Protein AF-A0A966BL72-F1 (afdb_monomer)

Secondary structure (DSSP, 8-state):
-PPP-PPPHHHHHHHHHHHHHHHHHHHHHHHHHHHHHS-SB-TTT--B--GGGGGGEEEEETTS-TT---TT-TTEEEEEHHHHHHHHHHHHHHHHHHHHHTS-------TT-

Nearest PDB structures (foldseek):
  7r81-assembly1_W2  TM=3.455E-01  e=8.923E-01  Neurospora crassa
  5juo-assembly1_SB  TM=2.960E-01  e=2.981E+00  Saccharomyces cerevisiae
  8cas-assembly1_a  TM=3.868E-01  e=8.146E+00  Saccharomyces cerevisiae W303
  6gsm-assembly1_V  TM=2.638E-01  e=3.409E+00  Kluyveromyces lactis NRRL Y-1140

Radius of gyration: 21.33 Å; Cα contacts (8 Å, |Δi|>4): 76; chains: 1; bounding box: 60×54×41 Å

Sequence (113 aa):
MSKPTTPNPARLDQIVAAARQQRDQRELGYRERALKLYPWICGRCGRSFSGVNLRELTVHHKDHNHDNNPSDGSNWELLCLYCHDNEHDRVLEEETRQRESGQQALATHNPFA

Mean predicted aligned error: 10.71 Å

Solvent-accessible surface area (backbone atoms only — not comparable to full-atom values): 6993 Å² total; per-residue (Å²): 135,85,78,83,80,78,78,59,63,74,60,51,52,52,52,54,52,52,53,49,53,54,48,54,56,52,49,53,57,54,44,58,49,46,65,72,75,44,74,60,39,17,78,82,80,66,53,74,51,55,80,86,50,41,80,47,53,39,79,42,48,77,81,71,45,89,82,64,73,56,93,86,39,81,46,54,44,44,22,33,58,69,58,44,53,53,51,56,51,52,51,56,51,49,56,48,52,58,62,48,68,78,66,71,70,83,81,84,78,64,96,87,118

Structure (mmCIF, N/CA/C/O backbone):
data_AF-A0A966BL72-F1
#
_entry.id   AF-A0A966BL72-F1
#
loop_
_atom_site.group_PDB
_atom_site.id
_atom_site.type_symbol
_atom_site.label_atom_id
_atom_site.label_alt_id
_atom_site.label_comp_id
_atom_site.label_asym_id
_atom_site.label_entity_id
_atom_site.label_seq_id
_atom_site.pdbx_PDB_ins_code
_atom_site.Cartn_x
_atom_site.Cartn_y
_atom_site.Cartn_z
_atom_site.occupancy
_atom_site.B_iso_or_equiv
_atom_site.auth_seq_id
_atom_site.auth_comp_id
_atom_site.auth_asym_id
_atom_site.auth_atom_id
_atom_site.pdbx_PDB_model_num
ATOM 1 N N . MET A 1 1 ? 26.770 31.571 -29.396 1.00 44.41 1 MET A N 1
ATOM 2 C CA . MET A 1 1 ? 25.530 30.963 -28.866 1.00 44.41 1 MET A CA 1
ATOM 3 C C . MET A 1 1 ? 25.585 29.468 -29.149 1.00 44.41 1 MET A C 1
ATOM 5 O O . MET A 1 1 ? 25.430 29.077 -30.299 1.00 44.41 1 MET A O 1
ATOM 9 N N . SER A 1 2 ? 25.914 28.645 -28.153 1.00 54.25 2 SER A N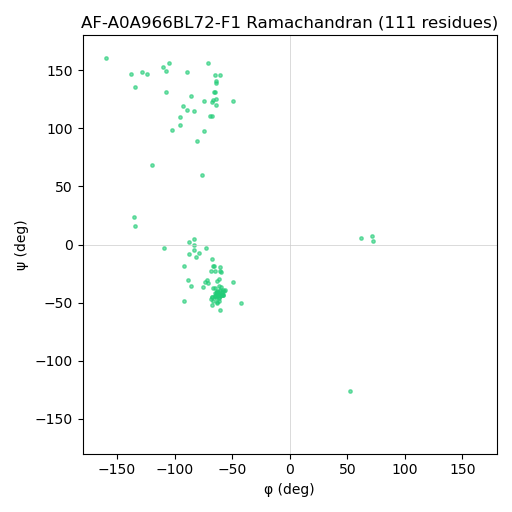 1
ATOM 10 C CA . SER A 1 2 ? 25.986 27.186 -28.322 1.00 54.25 2 SER A CA 1
ATOM 11 C C . SER A 1 2 ? 24.569 26.613 -28.405 1.00 54.25 2 SER A C 1
ATOM 13 O O . SER A 1 2 ? 23.759 26.865 -27.516 1.00 54.25 2 SER A O 1
ATOM 15 N N . LYS A 1 3 ? 24.248 25.891 -29.486 1.00 53.81 3 LYS A N 1
ATOM 16 C CA . LYS A 1 3 ? 22.958 25.194 -29.636 1.00 53.81 3 LYS A CA 1
ATOM 17 C C . LYS A 1 3 ? 22.830 24.099 -28.564 1.00 53.81 3 LYS A C 1
ATOM 19 O O . LYS A 1 3 ? 23.815 23.397 -28.332 1.00 53.81 3 LYS A O 1
ATOM 24 N N . PRO A 1 4 ? 21.654 23.913 -27.941 1.00 56.62 4 PRO A N 1
ATOM 25 C CA . PRO A 1 4 ? 21.443 22.809 -27.015 1.00 56.62 4 PRO A CA 1
ATOM 26 C C . PRO A 1 4 ? 21.494 21.478 -27.778 1.00 56.62 4 PRO A C 1
ATOM 28 O O . PRO A 1 4 ? 20.774 21.280 -28.756 1.00 56.62 4 PRO A O 1
ATOM 31 N N . THR A 1 5 ? 22.369 20.573 -27.339 1.00 69.81 5 THR A N 1
ATOM 32 C CA . THR A 1 5 ? 22.448 19.196 -27.837 1.00 69.81 5 THR A CA 1
ATOM 33 C C . THR A 1 5 ? 21.205 18.442 -27.378 1.00 69.81 5 THR A C 1
ATOM 35 O O . THR A 1 5 ? 21.044 18.180 -26.188 1.00 69.81 5 THR A O 1
ATOM 38 N N . THR A 1 6 ? 20.317 18.091 -28.306 1.00 67.75 6 THR A N 1
ATOM 39 C CA . THR A 1 6 ? 19.170 17.222 -28.020 1.00 67.75 6 THR A CA 1
ATOM 40 C C . THR A 1 6 ? 19.655 15.829 -27.600 1.00 67.75 6 THR A C 1
ATOM 42 O O . THR A 1 6 ? 20.434 15.217 -28.338 1.00 67.75 6 THR A O 1
ATOM 45 N N . PRO A 1 7 ? 19.229 15.314 -26.432 1.00 71.50 7 PRO A N 1
ATOM 46 C CA . PRO A 1 7 ? 19.614 13.983 -25.982 1.00 71.50 7 PRO A CA 1
ATOM 47 C C . PRO A 1 7 ? 19.065 12.897 -26.921 1.00 71.50 7 PRO A C 1
ATOM 49 O O . PRO A 1 7 ? 17.947 12.999 -27.419 1.00 71.50 7 PRO A O 1
ATOM 52 N N . ASN A 1 8 ? 19.871 11.859 -27.174 1.00 84.19 8 ASN A N 1
ATOM 53 C CA . ASN A 1 8 ? 19.493 10.742 -28.043 1.00 84.19 8 ASN A CA 1
ATOM 54 C C . ASN A 1 8 ? 18.299 9.975 -27.430 1.00 84.19 8 ASN A C 1
ATOM 56 O O . ASN A 1 8 ? 18.461 9.426 -26.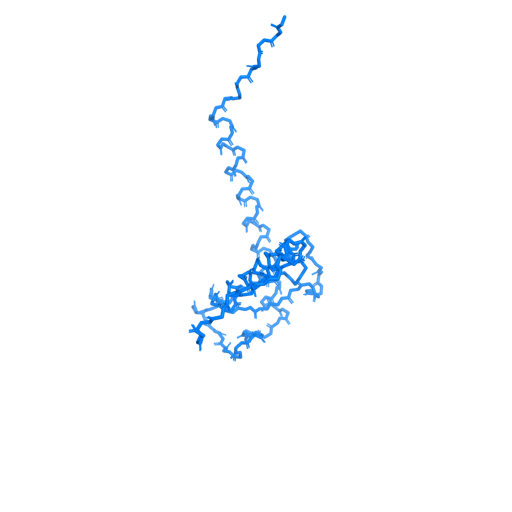333 1.00 84.19 8 ASN A O 1
ATOM 60 N N . PRO A 1 9 ? 17.145 9.888 -28.118 1.00 84.00 9 PRO A N 1
ATOM 61 C CA . PRO A 1 9 ? 15.931 9.266 -27.585 1.00 84.00 9 PRO A CA 1
ATOM 62 C C . PRO A 1 9 ? 16.137 7.804 -27.164 1.00 84.00 9 PRO A C 1
ATOM 64 O O . PRO A 1 9 ? 15.718 7.425 -26.077 1.00 84.00 9 PRO A O 1
ATOM 67 N N . ALA A 1 10 ? 16.906 7.016 -27.925 1.00 84.19 10 ALA A N 1
ATOM 68 C CA . ALA A 1 10 ? 17.157 5.608 -27.598 1.00 84.19 10 ALA A CA 1
ATOM 69 C C . ALA A 1 10 ? 17.917 5.423 -26.270 1.00 84.19 10 ALA A C 1
ATOM 71 O O . ALA A 1 10 ? 17.725 4.440 -25.557 1.00 84.19 10 ALA A O 1
ATOM 72 N N . ARG A 1 11 ? 18.781 6.383 -25.915 1.00 85.50 11 ARG A N 1
ATOM 73 C CA . ARG A 1 11 ? 19.507 6.371 -24.638 1.00 85.50 11 ARG A CA 1
ATOM 74 C C . ARG A 1 11 ? 18.595 6.768 -23.477 1.00 85.50 11 ARG A C 1
ATOM 76 O O . ARG A 1 11 ? 18.740 6.216 -22.392 1.00 85.50 11 ARG A O 1
ATOM 83 N N . LEU A 1 12 ? 17.669 7.705 -23.697 1.00 85.94 12 LEU A N 1
ATOM 84 C CA . LEU A 1 12 ? 16.666 8.080 -22.697 1.00 85.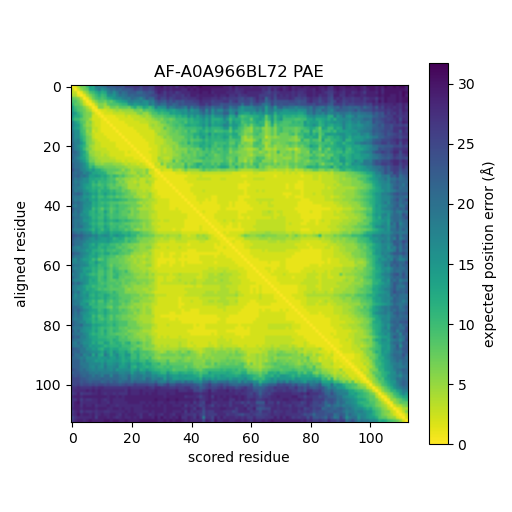94 12 LEU A CA 1
ATOM 85 C C . LEU A 1 12 ? 15.734 6.904 -22.390 1.00 85.94 12 LEU A C 1
ATOM 87 O O . LEU A 1 12 ? 15.547 6.586 -21.219 1.00 85.94 12 LEU A O 1
ATOM 91 N N . ASP A 1 13 ? 15.243 6.210 -23.418 1.00 86.56 13 ASP A N 1
ATOM 92 C CA . ASP A 1 13 ? 14.371 5.040 -23.255 1.00 86.56 13 ASP A CA 1
ATOM 93 C C . ASP A 1 13 ? 15.048 3.931 -22.440 1.00 86.56 13 ASP A C 1
ATOM 95 O O . ASP A 1 13 ? 14.445 3.372 -21.524 1.00 86.56 13 ASP A O 1
ATOM 99 N N . GLN A 1 14 ? 16.331 3.657 -22.706 1.00 89.75 14 GLN A N 1
ATOM 100 C CA . GLN A 1 14 ? 17.117 2.691 -21.931 1.00 89.75 14 GLN A CA 1
ATOM 101 C C . GLN A 1 14 ? 17.260 3.095 -20.460 1.00 89.75 14 GLN A C 1
ATOM 103 O O . GLN A 1 14 ? 17.117 2.253 -19.574 1.00 89.75 14 GLN A O 1
ATOM 108 N N . ILE A 1 15 ? 17.523 4.376 -20.186 1.00 90.06 15 ILE A N 1
ATOM 109 C CA . ILE A 1 15 ? 17.652 4.887 -18.814 1.00 90.06 15 ILE A CA 1
ATOM 110 C C . ILE A 1 15 ? 16.315 4.772 -18.074 1.00 90.06 15 ILE A C 1
ATOM 112 O O . ILE A 1 15 ? 16.283 4.302 -16.938 1.00 90.06 15 ILE A O 1
ATOM 116 N N . VAL A 1 16 ? 15.208 5.149 -18.718 1.00 89.88 16 VAL A N 1
ATOM 117 C CA . VAL A 1 16 ? 13.863 5.050 -18.133 1.00 89.88 16 VAL A CA 1
ATOM 118 C C . VAL A 1 16 ? 13.488 3.589 -17.872 1.00 89.88 16 VAL A C 1
ATOM 120 O O . VAL A 1 16 ? 12.991 3.271 -16.791 1.00 89.88 16 VAL A O 1
ATOM 123 N N . ALA A 1 17 ? 13.755 2.686 -18.818 1.00 89.69 17 ALA A N 1
ATOM 124 C CA . ALA A 1 17 ? 13.494 1.258 -18.653 1.00 89.69 17 ALA A CA 1
ATOM 125 C C . ALA A 1 17 ? 14.302 0.657 -17.491 1.00 89.69 17 ALA A C 1
ATOM 127 O O . ALA A 1 17 ? 13.740 -0.052 -16.655 1.00 89.69 17 ALA A O 1
ATOM 128 N N . ALA A 1 18 ? 15.592 0.990 -17.389 1.00 87.94 18 ALA A N 1
ATOM 129 C CA . ALA A 1 18 ? 16.444 0.545 -16.289 1.00 87.94 18 ALA A CA 1
ATOM 130 C C . ALA A 1 18 ? 15.964 1.084 -14.931 1.00 87.94 18 ALA A C 1
ATOM 132 O O . ALA A 1 18 ? 15.944 0.346 -13.946 1.00 87.94 18 ALA A O 1
ATOM 133 N N . ALA A 1 19 ? 15.524 2.346 -14.875 1.00 84.38 19 ALA A N 1
ATOM 134 C CA . ALA A 1 19 ? 14.979 2.944 -13.659 1.00 84.38 19 ALA A CA 1
ATOM 135 C C . ALA A 1 19 ? 13.698 2.233 -13.186 1.00 84.38 19 ALA A C 1
ATOM 137 O O . ALA A 1 19 ? 13.550 1.973 -11.991 1.00 84.38 19 ALA A O 1
ATOM 138 N N . ARG A 1 20 ? 12.804 1.866 -14.117 1.00 84.56 20 ARG A N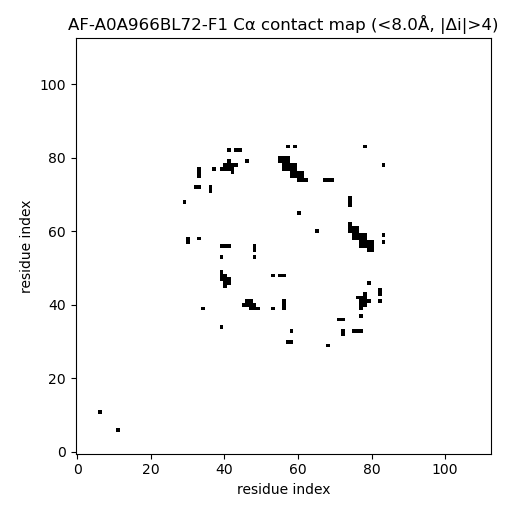 1
ATOM 139 C CA . ARG A 1 20 ? 11.595 1.080 -13.812 1.00 84.56 20 ARG A CA 1
ATOM 140 C C . ARG A 1 20 ? 11.944 -0.308 -13.280 1.00 84.56 20 ARG A C 1
ATOM 142 O O . ARG A 1 20 ? 11.501 -0.654 -12.195 1.00 84.56 20 ARG A O 1
ATOM 149 N N . GLN A 1 21 ? 12.824 -1.043 -13.963 1.00 83.56 21 GLN A N 1
ATOM 150 C CA . GLN A 1 21 ? 13.253 -2.374 -13.510 1.00 83.56 21 GLN A CA 1
ATOM 151 C C . GLN A 1 21 ? 13.871 -2.348 -12.109 1.00 83.56 21 GLN A C 1
ATOM 153 O O . GLN A 1 21 ? 13.565 -3.199 -11.277 1.00 83.56 21 GLN A O 1
ATOM 158 N N . GLN A 1 22 ? 14.729 -1.364 -11.821 1.00 82.25 22 GLN A N 1
ATOM 159 C CA . GLN A 1 22 ? 15.317 -1.227 -10.489 1.00 82.25 22 GLN A CA 1
ATOM 160 C C . GLN A 1 22 ? 14.273 -0.909 -9.420 1.00 82.25 22 GLN A C 1
ATOM 162 O O . GLN A 1 22 ? 14.395 -1.407 -8.301 1.00 82.25 22 GLN A O 1
ATOM 167 N N . ARG A 1 23 ? 13.264 -0.089 -9.743 1.00 77.94 23 ARG A N 1
ATOM 168 C CA . ARG A 1 23 ? 12.136 0.174 -8.846 1.00 77.94 23 ARG A CA 1
ATOM 169 C C . ARG A 1 23 ? 11.413 -1.135 -8.553 1.00 77.94 23 ARG A C 1
ATOM 171 O O . ARG A 1 23 ? 11.409 -1.531 -7.395 1.00 77.94 23 ARG A O 1
ATOM 178 N N . ASP A 1 24 ? 10.953 -1.848 -9.577 1.00 78.56 24 ASP A N 1
ATOM 179 C CA . ASP A 1 24 ? 10.209 -3.110 -9.448 1.00 78.56 24 ASP A CA 1
ATOM 180 C C . ASP A 1 24 ? 10.989 -4.168 -8.641 1.00 78.56 24 ASP A C 1
ATOM 182 O O . ASP A 1 24 ? 10.432 -4.860 -7.788 1.00 78.56 24 ASP A O 1
ATOM 186 N N . GLN A 1 25 ? 12.310 -4.255 -8.837 1.00 81.12 25 GLN A N 1
ATOM 187 C CA . GLN A 1 25 ? 13.177 -5.154 -8.070 1.00 81.12 25 GLN A CA 1
ATOM 188 C C . GLN A 1 25 ? 13.206 -4.799 -6.574 1.00 81.12 25 GLN A C 1
ATOM 190 O O . GLN A 1 25 ? 13.186 -5.695 -5.725 1.00 81.12 25 GLN A O 1
ATOM 195 N N . ARG A 1 26 ? 13.246 -3.500 -6.238 1.00 75.75 26 ARG A N 1
ATOM 196 C CA . ARG A 1 26 ? 13.122 -3.028 -4.850 1.00 75.75 26 ARG A CA 1
ATOM 197 C C . ARG A 1 26 ? 11.726 -3.320 -4.301 1.00 75.75 26 ARG A C 1
ATOM 199 O O . ARG A 1 26 ? 11.627 -3.731 -3.144 1.00 75.75 26 ARG A O 1
ATOM 206 N N . GLU A 1 27 ? 10.688 -3.184 -5.133 1.00 74.19 27 GLU A N 1
ATOM 207 C CA . GLU A 1 27 ? 9.305 -3.490 -4.753 1.00 74.19 27 GLU A CA 1
ATOM 208 C C . GLU A 1 27 ? 9.115 -4.942 -4.344 1.00 74.19 27 GLU A C 1
ATOM 210 O O . GLU A 1 27 ? 8.527 -5.212 -3.297 1.00 74.19 27 GLU A O 1
ATOM 215 N N . LEU A 1 28 ? 9.691 -5.879 -5.096 1.00 77.62 28 LEU A N 1
ATOM 216 C CA . LEU A 1 28 ? 9.684 -7.295 -4.732 1.00 77.62 28 LEU A CA 1
ATOM 217 C C . LEU A 1 28 ? 10.324 -7.527 -3.353 1.00 77.62 28 LEU A C 1
ATOM 219 O O . LEU A 1 28 ? 9.760 -8.240 -2.522 1.00 77.62 28 LEU A O 1
ATOM 223 N N . GLY A 1 29 ? 11.451 -6.866 -3.070 1.00 86.69 29 GLY A N 1
ATOM 224 C CA . GLY A 1 29 ? 12.187 -7.032 -1.816 1.00 86.69 29 GLY A CA 1
ATOM 225 C C . GLY A 1 29 ? 11.403 -6.599 -0.573 1.00 86.69 29 GLY A C 1
ATOM 226 O O . GLY A 1 29 ? 11.304 -7.361 0.394 1.00 86.69 29 GLY A O 1
ATOM 227 N N . TYR A 1 30 ? 10.829 -5.390 -0.576 1.00 91.19 30 TYR A N 1
ATOM 228 C CA . TYR A 1 30 ? 10.036 -4.937 0.573 1.00 91.19 30 TYR A CA 1
ATOM 229 C C . TYR A 1 30 ? 8.678 -5.639 0.649 1.00 91.19 30 TYR A C 1
ATOM 231 O O . TYR A 1 30 ? 8.200 -5.919 1.748 1.00 91.19 30 TYR A O 1
ATOM 239 N N . ARG A 1 31 ? 8.077 -6.001 -0.493 1.00 93.38 31 ARG A N 1
ATOM 240 C CA . ARG A 1 31 ? 6.797 -6.718 -0.537 1.00 93.38 31 ARG A CA 1
ATOM 241 C C . ARG A 1 31 ? 6.894 -8.069 0.147 1.00 93.38 31 ARG A C 1
ATOM 243 O O . ARG A 1 31 ? 6.063 -8.391 0.993 1.00 93.38 31 ARG A O 1
ATOM 250 N N . GLU A 1 32 ? 7.916 -8.848 -0.186 1.00 92.19 32 GLU A N 1
ATOM 251 C CA . GLU A 1 32 ? 8.150 -10.139 0.458 1.00 92.19 32 GLU A CA 1
ATOM 252 C C . GLU A 1 32 ? 8.354 -9.999 1.967 1.00 92.19 32 GLU A C 1
ATOM 254 O O . GLU A 1 32 ? 7.900 -10.847 2.736 1.00 92.19 32 GLU A O 1
ATOM 259 N N . ARG A 1 33 ? 9.018 -8.925 2.410 1.00 94.00 33 ARG A N 1
ATOM 260 C CA . ARG A 1 33 ? 9.204 -8.647 3.836 1.00 94.00 33 ARG A CA 1
ATOM 261 C C . ARG A 1 33 ? 7.887 -8.278 4.514 1.00 94.00 33 ARG A C 1
ATOM 263 O O . ARG A 1 33 ? 7.571 -8.852 5.551 1.00 94.00 33 ARG A O 1
ATOM 270 N N . ALA A 1 34 ? 7.097 -7.391 3.917 1.00 95.50 34 ALA A N 1
ATOM 271 C CA . ALA A 1 34 ? 5.796 -6.995 4.443 1.00 95.50 34 ALA A CA 1
ATOM 272 C C . ALA A 1 34 ? 4.847 -8.199 4.582 1.00 95.50 34 ALA A C 1
ATOM 274 O O . ALA A 1 34 ? 4.228 -8.371 5.627 1.00 95.50 34 ALA A O 1
ATOM 275 N N . LEU A 1 35 ? 4.803 -9.093 3.587 1.00 95.06 35 LEU A N 1
ATOM 276 C CA . LEU A 1 35 ? 3.986 -10.314 3.640 1.00 95.06 35 LEU A CA 1
ATOM 277 C C . LEU A 1 35 ? 4.440 -11.325 4.708 1.00 95.06 35 LEU A C 1
ATOM 279 O O . LEU A 1 35 ? 3.663 -12.211 5.058 1.00 95.06 35 LEU A O 1
ATOM 283 N N . LYS A 1 36 ? 5.676 -11.220 5.214 1.00 94.81 36 LYS A N 1
ATOM 284 C CA . LYS A 1 36 ? 6.173 -12.021 6.347 1.00 94.81 36 LYS A CA 1
ATOM 285 C C . LYS A 1 36 ? 5.882 -11.372 7.702 1.00 94.81 36 LYS A C 1
ATOM 287 O O . LYS A 1 36 ? 5.748 -12.091 8.685 1.00 94.81 36 LYS A O 1
ATOM 292 N N . LEU A 1 37 ? 5.834 -10.041 7.759 1.00 96.06 37 LEU A N 1
ATOM 293 C CA . LEU A 1 37 ? 5.633 -9.279 8.996 1.00 96.06 37 LEU A CA 1
ATOM 294 C C . LEU A 1 37 ? 4.154 -9.097 9.347 1.00 96.06 37 LEU A C 1
ATOM 296 O O . LEU A 1 37 ? 3.801 -9.099 10.524 1.00 96.06 37 LEU A O 1
ATOM 300 N N . TYR A 1 38 ? 3.295 -8.936 8.341 1.00 96.81 38 TYR A N 1
ATOM 301 C CA . TYR A 1 38 ? 1.893 -8.581 8.533 1.00 96.81 38 TYR A CA 1
ATOM 302 C C . TYR A 1 38 ? 0.943 -9.741 8.248 1.00 96.81 38 TYR A C 1
ATOM 304 O O . TYR A 1 38 ? 1.212 -10.566 7.368 1.00 96.81 38 TYR A O 1
ATOM 312 N N . PRO A 1 39 ? -0.214 -9.786 8.935 1.00 97.50 39 PRO A N 1
ATOM 313 C CA . PRO A 1 3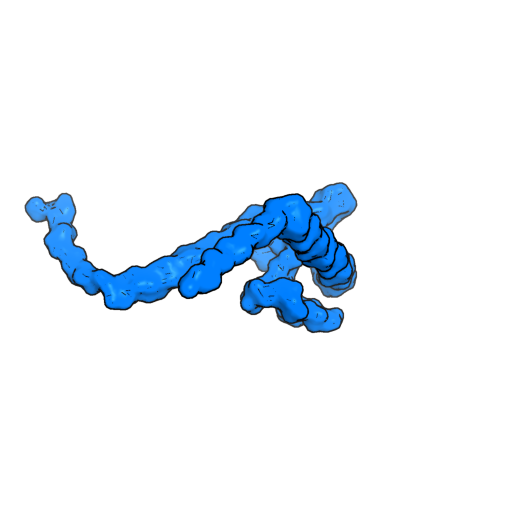9 ? -1.286 -10.686 8.544 1.00 97.50 39 PRO A CA 1
ATOM 314 C C . PRO A 1 39 ? -1.739 -10.356 7.120 1.00 97.50 39 PRO A C 1
ATOM 316 O O . PRO A 1 39 ? -1.771 -9.193 6.721 1.00 97.50 39 PRO A O 1
ATOM 319 N N . TRP A 1 40 ? -2.132 -11.375 6.357 1.00 97.81 40 TRP A N 1
ATOM 320 C CA . TRP A 1 40 ? -2.623 -11.211 4.986 1.00 97.81 40 TRP A CA 1
ATOM 321 C C . TRP A 1 40 ? -4.058 -10.675 4.964 1.00 97.81 40 TRP A C 1
ATOM 323 O O . TRP A 1 40 ? -4.990 -11.328 4.500 1.00 97.81 40 TRP A O 1
ATOM 333 N N . ILE A 1 41 ? -4.242 -9.492 5.539 1.00 98.19 41 ILE A N 1
ATOM 334 C CA . ILE A 1 41 ? -5.515 -8.818 5.742 1.00 98.19 41 ILE A CA 1
ATOM 335 C C . ILE A 1 41 ? -5.329 -7.359 5.332 1.00 98.19 41 ILE A C 1
ATOM 337 O O . ILE A 1 41 ? -4.332 -6.737 5.688 1.00 98.19 41 ILE A O 1
ATOM 341 N N . CYS A 1 42 ? -6.287 -6.810 4.589 1.00 98.38 42 CYS A N 1
ATOM 342 C CA . CYS A 1 42 ? -6.300 -5.388 4.263 1.00 98.38 42 CYS A CA 1
ATOM 343 C C . CYS A 1 42 ? -6.546 -4.553 5.530 1.00 98.38 42 CYS A C 1
ATOM 345 O O . CYS A 1 42 ? -7.597 -4.702 6.157 1.00 98.38 42 CYS A O 1
ATOM 347 N N . GLY A 1 43 ? -5.633 -3.639 5.863 1.00 97.06 43 GLY A N 1
ATOM 348 C CA . GLY A 1 43 ? -5.741 -2.759 7.034 1.00 97.06 43 GLY A CA 1
ATOM 349 C C . GLY A 1 43 ? -6.888 -1.740 6.971 1.00 97.06 43 GLY A C 1
ATOM 350 O O . GLY A 1 43 ? -7.350 -1.265 8.005 1.00 97.06 43 GLY A O 1
ATOM 351 N N . ARG A 1 44 ? -7.435 -1.475 5.773 1.00 96.94 44 ARG A N 1
ATOM 352 C CA . ARG A 1 44 ? -8.583 -0.571 5.570 1.00 96.94 44 ARG A CA 1
ATOM 353 C C . ARG A 1 44 ? -9.942 -1.274 5.597 1.00 96.94 44 ARG A C 1
ATOM 355 O O . ARG A 1 44 ? -10.851 -0.800 6.267 1.00 96.94 44 ARG A O 1
ATOM 362 N N . CYS A 1 45 ? -10.114 -2.375 4.859 1.00 97.62 45 CYS A N 1
ATOM 363 C CA . CYS A 1 45 ? -11.425 -3.034 4.705 1.00 97.62 45 CYS A CA 1
ATOM 364 C C . CYS A 1 45 ? -11.556 -4.389 5.416 1.00 97.62 45 CYS A C 1
ATOM 366 O O . CYS A 1 45 ? -12.621 -4.999 5.359 1.00 97.62 45 CYS A O 1
ATOM 368 N N . GLY A 1 46 ? -10.491 -4.896 6.045 1.00 97.88 46 GLY A N 1
ATOM 369 C CA . GLY A 1 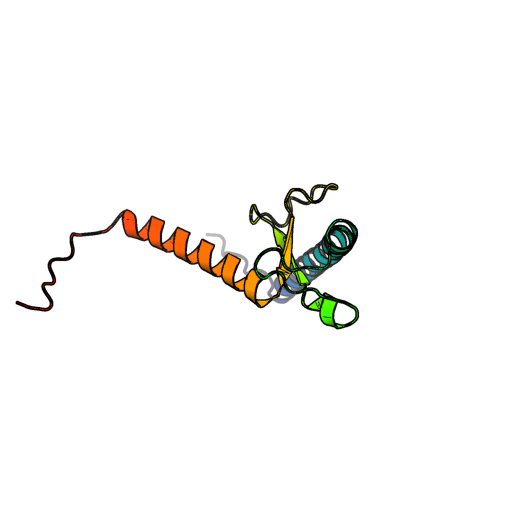46 ? -10.513 -6.147 6.812 1.00 97.88 46 GLY A CA 1
ATOM 370 C C . GLY A 1 46 ? -10.606 -7.431 5.980 1.00 97.88 46 GLY A C 1
ATOM 371 O O . GLY A 1 46 ? -10.668 -8.521 6.543 1.00 97.88 46 GLY A O 1
ATOM 372 N N . ARG A 1 47 ? -10.601 -7.347 4.642 1.00 98.06 47 ARG A N 1
ATOM 373 C CA . ARG A 1 47 ? -10.620 -8.530 3.767 1.00 98.06 47 ARG A CA 1
ATOM 374 C C . ARG A 1 47 ? -9.335 -9.345 3.935 1.00 98.06 47 ARG A C 1
ATOM 376 O O . ARG A 1 47 ? -8.248 -8.779 3.840 1.00 98.06 47 ARG A O 1
ATOM 383 N N . SER A 1 48 ? -9.460 -10.658 4.124 1.00 97.81 48 SER A N 1
ATOM 384 C CA . SER A 1 48 ? -8.329 -11.595 4.170 1.00 97.81 48 SER A CA 1
ATOM 385 C C . SER A 1 48 ? -7.972 -12.137 2.783 1.00 97.81 48 SER A C 1
ATOM 387 O O . SER A 1 48 ? -8.846 -12.329 1.937 1.00 97.81 48 SER A O 1
ATOM 389 N N . PHE A 1 49 ? -6.690 -12.420 2.566 1.00 97.88 49 PHE A N 1
ATOM 390 C CA . PHE A 1 49 ? -6.127 -12.899 1.305 1.00 97.88 49 PHE A CA 1
ATOM 391 C C . PHE A 1 49 ? -5.292 -14.160 1.532 1.00 97.88 49 PHE A C 1
ATOM 393 O O . PHE A 1 49 ? -4.673 -14.338 2.579 1.00 97.88 49 PHE A O 1
ATOM 400 N N . SER A 1 50 ? -5.266 -15.051 0.543 1.00 96.06 50 SER A N 1
ATOM 401 C CA . SER A 1 50 ? -4.490 -16.292 0.589 1.00 96.06 50 SER A CA 1
ATOM 402 C C . SER A 1 50 ? -4.249 -16.843 -0.817 1.00 96.06 50 SER A C 1
ATOM 404 O O . SER A 1 50 ? -4.935 -16.474 -1.776 1.00 96.06 50 SER A O 1
ATOM 406 N N . GLY A 1 51 ? -3.249 -17.720 -0.947 1.00 94.38 51 GLY A N 1
ATOM 407 C CA . GLY A 1 51 ? -2.933 -18.410 -2.198 1.00 94.38 51 GLY A CA 1
ATOM 408 C C . GLY A 1 51 ? -2.760 -17.449 -3.375 1.00 94.38 51 GLY A C 1
ATOM 409 O O . GLY A 1 51 ? -2.003 -16.482 -3.300 1.00 94.38 51 GLY A O 1
ATOM 410 N N . VAL A 1 52 ? -3.499 -17.699 -4.457 1.00 92.94 52 VAL A N 1
ATOM 411 C CA . VAL A 1 52 ? -3.440 -16.901 -5.694 1.00 92.94 52 VAL A CA 1
ATOM 412 C C . VAL A 1 52 ? -3.919 -15.456 -5.519 1.00 92.94 52 VAL A C 1
ATOM 414 O O . VAL A 1 52 ? -3.499 -14.585 -6.280 1.00 92.94 52 VAL A O 1
ATOM 417 N N . ASN A 1 53 ? -4.738 -15.177 -4.501 1.00 93.31 53 ASN A N 1
ATOM 418 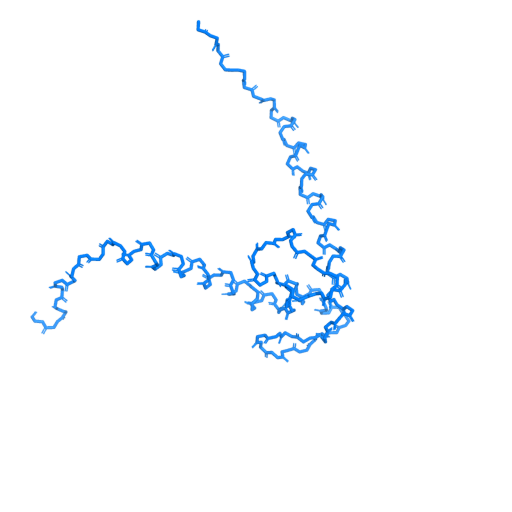C CA . ASN A 1 53 ? -5.292 -13.844 -4.257 1.00 93.31 53 ASN A CA 1
ATOM 419 C C . ASN A 1 53 ? -4.298 -12.922 -3.531 1.00 93.31 53 ASN A C 1
ATOM 421 O O . ASN A 1 53 ? -4.513 -11.716 -3.490 1.00 93.31 53 ASN A O 1
ATOM 425 N N . LEU A 1 54 ? -3.175 -13.432 -3.001 1.00 94.81 54 LEU A N 1
ATOM 426 C CA . LEU A 1 54 ? -2.165 -12.598 -2.326 1.00 94.81 54 LEU A CA 1
ATOM 427 C C . LEU A 1 54 ? -1.555 -11.520 -3.221 1.00 94.81 54 LEU A C 1
ATOM 429 O O . LEU A 1 54 ? -1.072 -10.507 -2.720 1.00 94.81 54 LEU A O 1
ATOM 433 N N . ARG A 1 55 ? -1.591 -11.710 -4.544 1.00 93.19 55 ARG A N 1
ATOM 434 C CA . ARG A 1 55 ? -1.166 -10.691 -5.513 1.00 93.19 55 ARG A CA 1
ATOM 435 C C . ARG A 1 55 ? -1.984 -9.396 -5.421 1.00 93.19 55 ARG A C 1
ATOM 437 O O . ARG A 1 55 ? -1.489 -8.352 -5.820 1.00 93.19 55 ARG A O 1
ATOM 444 N N . GLU A 1 56 ? -3.199 -9.459 -4.879 1.00 96.38 56 GLU A N 1
ATOM 445 C CA . GLU A 1 56 ? -4.109 -8.316 -4.728 1.00 96.38 56 GLU A CA 1
ATOM 446 C C . GLU A 1 56 ? -3.888 -7.540 -3.422 1.00 96.38 56 GLU A C 1
ATOM 448 O O . GLU A 1 56 ? -4.481 -6.481 -3.228 1.00 96.38 56 GLU A O 1
ATOM 453 N N . LEU A 1 57 ? -3.045 -8.058 -2.524 1.00 97.44 57 LEU A N 1
ATOM 454 C CA . LEU A 1 57 ? -2.648 -7.388 -1.291 1.00 97.44 57 LEU A CA 1
ATOM 455 C C . LEU A 1 57 ? -1.322 -6.662 -1.533 1.00 97.44 57 LEU A C 1
ATOM 457 O O . LEU A 1 57 ? -0.292 -7.300 -1.745 1.00 97.44 57 LEU A O 1
ATOM 461 N N . THR A 1 58 ? -1.336 -5.338 -1.576 1.00 96.44 58 THR A N 1
ATOM 462 C CA . THR A 1 58 ? -0.188 -4.482 -1.892 1.00 96.44 58 THR A CA 1
ATOM 463 C C . THR A 1 58 ? 0.379 -3.808 -0.655 1.00 96.44 58 THR A C 1
ATOM 465 O O . THR A 1 58 ? -0.305 -3.652 0.352 1.00 96.44 58 THR A O 1
ATOM 468 N N . VAL A 1 59 ? 1.654 -3.424 -0.734 1.00 96.25 59 VAL A N 1
ATOM 469 C CA . VAL A 1 59 ? 2.302 -2.606 0.293 1.00 96.25 59 VAL A CA 1
ATOM 470 C C . VAL A 1 59 ? 2.019 -1.145 -0.015 1.00 96.25 59 VAL A C 1
ATOM 472 O O . VAL A 1 59 ? 2.270 -0.700 -1.132 1.00 96.25 59 VAL A O 1
ATOM 475 N N . HIS A 1 60 ? 1.512 -0.429 0.978 1.00 95.81 60 HIS A N 1
ATOM 476 C CA . HIS A 1 60 ? 1.352 1.015 0.973 1.00 95.81 60 HIS A CA 1
ATOM 477 C C . HIS A 1 60 ? 2.393 1.643 1.907 1.00 95.81 60 HIS A C 1
ATOM 479 O O . HIS A 1 60 ? 2.542 1.194 3.047 1.00 95.81 60 HIS A O 1
ATOM 485 N N . HIS A 1 61 ? 3.105 2.669 1.438 1.00 95.69 61 HIS A N 1
ATOM 486 C CA . HIS A 1 61 ? 4.032 3.465 2.248 1.00 95.69 61 HIS A CA 1
ATOM 487 C C . HIS A 1 61 ? 3.278 4.630 2.885 1.00 95.69 61 HIS A C 1
ATOM 489 O O . HIS A 1 61 ? 2.811 5.515 2.173 1.00 95.69 61 HIS A O 1
ATOM 495 N N . LYS A 1 62 ? 3.190 4.649 4.218 1.00 94.38 62 LYS A N 1
ATOM 496 C CA . LYS A 1 62 ? 2.407 5.644 4.976 1.00 94.38 62 LYS A CA 1
ATOM 497 C C . LYS A 1 62 ? 2.908 7.072 4.758 1.00 94.38 62 LYS A C 1
ATOM 499 O O . LYS A 1 62 ? 2.123 8.013 4.730 1.00 94.38 62 LYS A O 1
ATOM 504 N N . ASP A 1 63 ? 4.220 7.235 4.613 1.00 94.12 63 ASP A N 1
ATOM 505 C CA . ASP A 1 63 ? 4.865 8.521 4.338 1.00 94.12 63 ASP A CA 1
ATOM 506 C C . ASP A 1 63 ? 4.965 8.859 2.839 1.00 94.12 63 ASP A C 1
ATOM 508 O O . ASP A 1 63 ? 5.544 9.885 2.489 1.00 94.12 63 ASP A O 1
ATOM 512 N N . HIS A 1 64 ? 4.428 8.004 1.958 1.00 90.94 64 HIS A N 1
ATOM 513 C CA . HIS A 1 64 ? 4.494 8.115 0.494 1.00 90.94 64 HIS A CA 1
ATOM 514 C C . HIS A 1 64 ? 5.920 8.061 -0.099 1.00 90.94 64 HIS A C 1
ATOM 516 O O . HIS A 1 64 ? 6.108 8.176 -1.316 1.00 90.94 64 HIS A O 1
ATOM 522 N N . ASN A 1 65 ? 6.938 7.810 0.728 1.00 91.19 65 ASN A N 1
ATOM 523 C CA . ASN A 1 65 ? 8.324 7.668 0.317 1.00 91.19 65 ASN A CA 1
ATOM 524 C C . ASN A 1 65 ? 8.679 6.190 0.101 1.00 91.19 65 ASN A C 1
ATOM 526 O O . ASN A 1 65 ? 8.979 5.440 1.030 1.00 91.19 65 ASN A O 1
ATOM 530 N N . HIS A 1 66 ? 8.735 5.795 -1.169 1.00 89.56 66 HIS A N 1
ATOM 531 C CA . HIS A 1 66 ? 9.025 4.424 -1.590 1.00 89.56 66 HIS A CA 1
ATOM 532 C C . HIS A 1 66 ? 10.466 3.972 -1.289 1.00 89.56 66 HIS A C 1
ATOM 534 O O . HIS A 1 66 ? 10.758 2.778 -1.383 1.00 89.56 66 HIS A O 1
ATOM 540 N N . ASP A 1 67 ? 11.365 4.893 -0.925 1.00 88.56 67 ASP A N 1
ATOM 541 C CA . ASP A 1 67 ? 12.741 4.584 -0.530 1.00 88.56 67 ASP A CA 1
ATOM 542 C C . ASP A 1 67 ? 12.881 4.367 0.990 1.00 88.56 67 ASP A C 1
ATOM 544 O O . ASP A 1 67 ? 13.831 3.713 1.432 1.00 88.56 67 ASP A O 1
ATOM 548 N N . ASN A 1 68 ? 11.914 4.822 1.799 1.00 92.75 68 ASN A N 1
ATOM 549 C CA . ASN A 1 68 ? 11.899 4.609 3.247 1.00 92.75 68 ASN A CA 1
ATOM 550 C C . ASN A 1 68 ? 11.368 3.206 3.599 1.00 92.75 68 ASN A C 1
ATOM 552 O O . ASN A 1 68 ? 10.171 2.986 3.796 1.00 92.75 68 ASN A O 1
ATOM 556 N N . ASN A 1 69 ? 12.288 2.240 3.662 1.00 93.00 69 ASN A N 1
ATOM 557 C CA . ASN A 1 69 ? 11.998 0.810 3.790 1.00 93.00 69 ASN A CA 1
ATOM 558 C C . ASN A 1 69 ? 12.593 0.205 5.079 1.00 93.00 69 ASN A C 1
ATOM 560 O O . ASN A 1 69 ? 13.536 -0.596 5.001 1.00 93.00 69 ASN A O 1
ATOM 564 N N . PRO A 1 70 ? 12.085 0.578 6.269 1.00 94.38 70 PRO A N 1
ATOM 565 C CA . PRO A 1 70 ? 12.621 0.093 7.535 1.00 94.38 70 PRO A CA 1
ATOM 566 C C . PRO A 1 70 ? 12.422 -1.425 7.676 1.00 94.38 70 PRO A C 1
ATOM 568 O O . PRO A 1 70 ? 11.456 -2.007 7.179 1.00 94.38 70 PRO A O 1
ATOM 571 N N . SER A 1 71 ? 13.367 -2.107 8.328 1.00 92.38 71 SER A N 1
ATOM 572 C CA . SER A 1 71 ? 13.365 -3.575 8.431 1.00 92.38 71 SER A CA 1
ATOM 573 C C . SER A 1 71 ? 12.235 -4.136 9.294 1.00 92.38 71 SER A C 1
ATOM 575 O O . SER A 1 71 ? 11.857 -5.290 9.096 1.00 92.38 71 SER A O 1
ATOM 577 N N . ASP A 1 72 ? 11.693 -3.329 10.204 1.00 94.38 72 ASP A N 1
ATOM 578 C CA . ASP A 1 72 ? 10.541 -3.646 11.051 1.00 94.38 72 ASP A CA 1
ATOM 579 C C . ASP A 1 72 ? 9.188 -3.403 10.356 1.00 94.38 72 ASP A C 1
ATOM 581 O O . ASP A 1 72 ? 8.139 -3.712 10.917 1.00 94.38 72 ASP A O 1
ATOM 585 N N . GLY A 1 73 ? 9.209 -2.850 9.139 1.00 94.69 73 GLY A N 1
ATOM 586 C CA . GLY A 1 73 ? 8.026 -2.511 8.360 1.00 94.69 73 GLY A CA 1
ATOM 587 C C . GLY A 1 73 ? 7.234 -1.312 8.880 1.00 94.69 73 GLY A C 1
ATOM 588 O O . GLY A 1 73 ? 6.175 -1.029 8.342 1.00 94.69 73 GLY A O 1
ATOM 589 N N . SER A 1 74 ? 7.709 -0.563 9.877 1.00 96.44 74 SER A N 1
ATOM 590 C CA . SER A 1 74 ? 6.956 0.531 10.525 1.00 96.44 74 SER A CA 1
ATOM 591 C C . SER A 1 74 ? 6.302 1.542 9.559 1.00 96.44 74 SER A C 1
ATOM 593 O O . SER A 1 74 ? 5.196 2.026 9.832 1.00 96.44 74 SER A O 1
ATOM 595 N N . ASN A 1 75 ? 6.918 1.789 8.398 1.00 96.69 75 ASN A N 1
ATOM 596 C CA . ASN A 1 75 ? 6.405 2.662 7.334 1.00 96.69 75 ASN A CA 1
ATOM 597 C C . ASN A 1 75 ? 5.384 2.003 6.373 1.00 96.69 75 ASN A C 1
ATOM 599 O O . ASN A 1 75 ? 4.890 2.642 5.449 1.00 96.69 75 ASN A O 1
ATOM 603 N N . TRP A 1 76 ? 5.057 0.728 6.551 1.00 97.06 76 TRP A N 1
ATOM 604 C CA . TRP A 1 76 ? 4.224 -0.041 5.629 1.00 97.06 76 TRP A CA 1
ATOM 605 C C . TRP A 1 76 ? 2.852 -0.371 6.212 1.00 97.06 76 TRP A C 1
ATOM 607 O O . TRP A 1 76 ? 2.668 -0.514 7.425 1.00 97.06 76 TRP A O 1
ATOM 617 N N . GLU A 1 77 ? 1.885 -0.536 5.319 1.00 97.00 77 GLU A N 1
ATOM 618 C CA . GLU A 1 77 ? 0.587 -1.154 5.577 1.00 97.00 77 GLU A CA 1
ATOM 619 C C . GLU A 1 77 ? 0.215 -2.072 4.402 1.00 97.00 77 GLU A C 1
ATOM 621 O O . GLU A 1 77 ? 0.573 -1.794 3.257 1.00 97.00 77 GLU A O 1
ATOM 626 N N . LEU A 1 78 ? -0.487 -3.179 4.669 1.00 97.88 78 LEU A N 1
ATOM 627 C CA . LEU A 1 78 ? -1.022 -4.043 3.616 1.00 97.88 78 LEU A CA 1
ATOM 628 C C . LEU A 1 78 ? -2.450 -3.632 3.263 1.00 97.88 78 LEU A C 1
ATOM 630 O O . LEU A 1 78 ? -3.348 -3.719 4.099 1.00 97.88 78 LEU A O 1
ATOM 634 N N . LEU A 1 79 ? -2.670 -3.237 2.010 1.00 98.06 79 LEU A N 1
ATOM 635 C CA . LEU A 1 79 ? -3.965 -2.794 1.493 1.00 98.06 79 LEU A CA 1
ATOM 636 C C . LEU A 1 79 ? -4.376 -3.621 0.279 1.00 98.06 79 LEU A C 1
ATOM 638 O O . LEU A 1 79 ? -3.533 -4.060 -0.495 1.00 98.06 79 LEU A O 1
ATOM 642 N N . CYS A 1 80 ? -5.675 -3.857 0.095 1.00 98.06 80 CYS A N 1
ATOM 643 C CA . CYS A 1 80 ? -6.143 -4.391 -1.182 1.00 98.06 80 CYS A CA 1
ATOM 644 C C . CYS A 1 80 ? -6.030 -3.322 -2.272 1.00 98.06 80 CYS A C 1
ATOM 646 O O . CYS A 1 80 ? -6.094 -2.138 -1.947 1.00 98.06 80 CYS A O 1
ATOM 648 N N . LEU A 1 81 ? -5.941 -3.735 -3.540 1.00 96.56 81 LEU A N 1
ATOM 649 C CA . LEU A 1 81 ? -5.830 -2.828 -4.697 1.00 96.56 81 LEU A CA 1
ATOM 650 C C . LEU A 1 81 ? -6.769 -1.612 -4.599 1.00 96.56 81 LEU A C 1
ATOM 652 O O . LEU A 1 81 ? -6.319 -0.476 -4.639 1.00 96.56 81 LEU A O 1
ATOM 656 N N . TYR A 1 82 ? -8.055 -1.844 -4.325 1.00 96.88 82 TYR A N 1
ATOM 657 C CA . TYR A 1 82 ? -9.042 -0.765 -4.216 1.00 96.88 8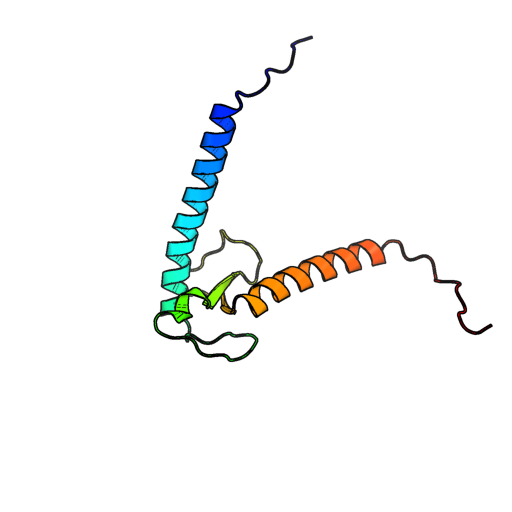2 TYR A CA 1
ATOM 658 C C . TYR A 1 82 ? -8.799 0.188 -3.043 1.00 96.88 82 TYR A C 1
ATOM 660 O O . TYR A 1 82 ? -8.982 1.393 -3.174 1.00 96.88 82 TYR A O 1
ATOM 668 N N . CYS A 1 83 ? -8.427 -0.341 -1.875 1.00 97.94 83 CYS A N 1
ATOM 669 C CA . CYS A 1 83 ? -8.133 0.501 -0.717 1.00 97.94 83 CYS A CA 1
ATOM 670 C C . CYS A 1 83 ? -6.819 1.257 -0.894 1.00 97.94 83 CYS A C 1
ATOM 672 O O . CYS A 1 83 ? -6.694 2.351 -0.356 1.00 97.94 83 CYS A O 1
ATOM 674 N N . HIS A 1 84 ? -5.868 0.670 -1.618 1.00 96.88 84 HIS A N 1
ATOM 675 C CA . HIS A 1 84 ? -4.593 1.295 -1.909 1.00 96.88 84 HIS A CA 1
ATOM 676 C C . HIS A 1 84 ? -4.779 2.501 -2.829 1.00 96.88 84 HIS A C 1
ATOM 678 O O . HIS A 1 84 ? -4.365 3.595 -2.464 1.00 96.88 84 HIS A O 1
ATOM 684 N N . ASP A 1 85 ? -5.472 2.323 -3.954 1.00 93.88 85 ASP A N 1
ATOM 685 C CA . ASP A 1 85 ? -5.717 3.400 -4.918 1.00 93.88 85 ASP A CA 1
ATOM 686 C C . ASP A 1 85 ? -6.523 4.543 -4.282 1.00 93.88 85 ASP A C 1
ATOM 688 O O . ASP A 1 85 ? -6.117 5.700 -4.342 1.00 93.88 85 ASP A O 1
ATOM 692 N N . ASN A 1 86 ? -7.595 4.217 -3.549 1.00 94.19 86 ASN A N 1
ATOM 693 C CA . ASN A 1 86 ? -8.393 5.222 -2.842 1.00 94.19 86 ASN A CA 1
ATOM 694 C C . ASN A 1 86 ? -7.584 6.002 -1.783 1.00 94.19 86 ASN A C 1
ATOM 696 O O . ASN A 1 86 ? -7.932 7.138 -1.472 1.00 94.19 86 ASN A O 1
ATOM 700 N N . GLU A 1 87 ? -6.554 5.409 -1.172 1.00 92.75 87 GLU A N 1
ATOM 701 C CA . GLU A 1 87 ? -5.695 6.147 -0.238 1.00 92.75 87 GLU A CA 1
ATOM 702 C C . GLU A 1 87 ? -4.880 7.219 -0.964 1.00 92.75 87 GLU A C 1
ATOM 704 O O . GLU A 1 87 ? -4.856 8.368 -0.525 1.00 92.75 87 GLU A O 1
ATOM 709 N N . HIS A 1 88 ? -4.290 6.868 -2.109 1.00 91.44 88 HIS A N 1
ATOM 710 C CA . HIS A 1 88 ? -3.567 7.826 -2.948 1.00 91.44 88 HIS A CA 1
ATOM 711 C C . HIS A 1 88 ? -4.488 8.937 -3.459 1.00 91.44 88 HIS A C 1
ATOM 713 O O . HIS A 1 88 ? -4.117 10.109 -3.407 1.00 91.44 88 HIS A O 1
ATOM 719 N N . ASP A 1 89 ? -5.710 8.597 -3.876 1.00 89.25 89 ASP A N 1
ATOM 720 C CA . ASP A 1 89 ? -6.687 9.584 -4.352 1.00 89.25 89 ASP A CA 1
ATOM 721 C C . ASP A 1 89 ? -7.061 10.595 -3.258 1.00 89.25 89 ASP A C 1
ATOM 723 O O . ASP A 1 89 ? -7.083 11.802 -3.501 1.00 89.25 89 ASP A O 1
ATOM 727 N N . ARG A 1 90 ? -7.290 10.134 -2.021 1.00 87.12 90 ARG A N 1
ATOM 728 C CA . ARG A 1 90 ? -7.625 11.018 -0.890 1.00 87.12 90 ARG A CA 1
ATOM 729 C C . ARG A 1 90 ? -6.532 12.038 -0.596 1.00 87.12 90 ARG A C 1
ATOM 731 O O . ARG A 1 90 ? -6.854 13.183 -0.277 1.00 87.12 90 ARG A O 1
ATOM 738 N N . VAL A 1 91 ? -5.268 11.634 -0.702 1.00 83.69 91 VAL A N 1
ATOM 739 C CA . VAL A 1 91 ? -4.120 12.524 -0.487 1.00 83.69 91 VAL A CA 1
ATOM 740 C C . VAL A 1 91 ? -4.047 13.578 -1.587 1.00 83.69 91 VAL A C 1
ATOM 742 O O . VAL A 1 91 ? -3.941 14.765 -1.284 1.00 83.69 91 VAL A O 1
ATOM 745 N N . LEU A 1 92 ? -4.209 13.182 -2.853 1.00 83.38 92 LEU A N 1
ATOM 746 C CA . LEU A 1 92 ? -4.256 14.122 -3.980 1.00 83.38 92 LEU A CA 1
ATOM 747 C C . LEU A 1 92 ? -5.412 15.127 -3.854 1.00 83.38 92 LEU A C 1
ATOM 749 O O . LEU A 1 92 ? -5.253 16.319 -4.143 1.00 83.38 92 LEU A O 1
ATOM 753 N N . GLU A 1 93 ? -6.580 14.670 -3.403 1.00 81.12 93 GLU A N 1
ATOM 754 C CA . GLU A 1 93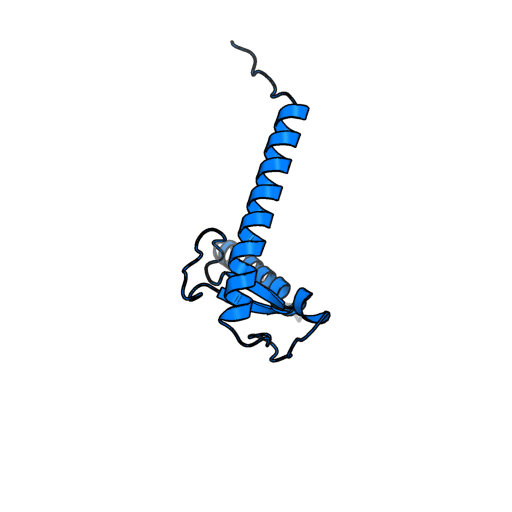 ? -7.715 15.548 -3.131 1.00 81.12 93 GLU A CA 1
ATOM 755 C C . GLU A 1 93 ? -7.427 16.533 -1.995 1.00 81.12 93 GLU A C 1
ATOM 757 O O . GLU A 1 93 ? -7.804 17.702 -2.080 1.00 81.12 93 GLU A O 1
ATOM 762 N N . GLU A 1 94 ? -6.783 16.083 -0.917 1.00 81.06 94 GLU A N 1
ATOM 763 C CA . GLU A 1 94 ? -6.427 16.952 0.201 1.00 81.06 94 GLU A CA 1
ATOM 764 C C . GLU A 1 94 ? -5.412 18.018 -0.215 1.00 81.06 94 GLU A C 1
ATOM 766 O O . GLU A 1 94 ? -5.625 19.197 0.072 1.00 81.06 94 GLU A O 1
ATOM 771 N N . GLU A 1 95 ? -4.378 17.643 -0.971 1.00 81.25 95 GLU A N 1
ATOM 772 C CA . GLU A 1 95 ? -3.431 18.597 -1.556 1.00 81.25 95 GLU A CA 1
ATOM 773 C C . GLU A 1 95 ? -4.139 19.638 -2.436 1.00 81.25 95 GLU A C 1
ATOM 775 O O . GLU A 1 95 ? -3.811 20.827 -2.398 1.00 81.25 95 GLU A O 1
ATOM 780 N N . THR A 1 96 ? -5.135 19.208 -3.214 1.00 79.75 96 THR A N 1
ATOM 781 C CA . THR A 1 96 ? -5.929 20.097 -4.071 1.00 79.75 96 THR A CA 1
ATOM 782 C C . THR A 1 96 ? -6.774 21.061 -3.237 1.00 79.75 96 THR A C 1
ATOM 784 O O . THR A 1 96 ? -6.695 22.273 -3.441 1.00 79.75 96 THR A O 1
ATOM 787 N N . ARG A 1 97 ? -7.504 20.562 -2.229 1.00 75.75 97 ARG A N 1
ATOM 788 C CA . ARG A 1 97 ? -8.293 21.399 -1.305 1.00 75.75 97 ARG A CA 1
ATOM 789 C C . ARG A 1 97 ? -7.424 22.420 -0.567 1.00 75.75 97 ARG A C 1
ATOM 791 O O . ARG A 1 97 ? -7.827 23.573 -0.418 1.00 75.75 97 ARG A O 1
ATOM 798 N N . GLN A 1 98 ? -6.225 22.031 -0.128 1.00 73.06 98 GLN A N 1
ATOM 799 C CA . GLN A 1 98 ? -5.284 22.943 0.529 1.00 73.06 98 GLN A CA 1
ATOM 800 C C . GLN A 1 98 ? -4.841 24.073 -0.414 1.00 73.06 98 GLN A C 1
ATOM 802 O O . GLN A 1 98 ? -4.831 25.235 -0.005 1.00 73.06 98 GLN A O 1
ATOM 807 N N . ARG A 1 99 ? -4.555 23.770 -1.688 1.00 71.62 99 ARG A N 1
ATOM 808 C CA . ARG A 1 99 ? -4.228 24.789 -2.705 1.00 71.62 99 ARG A CA 1
ATOM 809 C C . ARG A 1 99 ? -5.391 25.750 -2.960 1.00 71.62 99 ARG A C 1
ATOM 811 O O . ARG A 1 99 ? -5.170 26.955 -3.048 1.00 71.62 99 ARG A O 1
ATOM 818 N N . GLU A 1 100 ? -6.618 25.241 -3.034 1.00 66.62 100 GLU A N 1
ATOM 819 C CA . GLU A 1 100 ? -7.816 26.061 -3.267 1.00 66.62 100 GLU A CA 1
ATOM 820 C C . GLU A 1 100 ? -8.183 26.935 -2.063 1.00 66.62 100 GLU A C 1
ATOM 822 O O . GLU A 1 100 ? -8.638 28.065 -2.243 1.00 66.62 100 GLU A O 1
ATOM 827 N N . SER A 1 101 ? -7.926 26.471 -0.835 1.00 59.50 101 SER A N 1
ATOM 828 C CA . SER A 1 101 ? -8.196 27.239 0.389 1.00 59.50 101 SER A CA 1
ATOM 829 C C . SER A 1 101 ? -7.429 28.573 0.469 1.00 59.50 101 SER A C 1
ATOM 831 O O . SER A 1 101 ? -7.856 29.485 1.173 1.00 59.50 101 SER A O 1
ATOM 833 N N . GLY A 1 102 ? -6.347 28.733 -0.307 1.00 56.91 102 GLY A N 1
ATOM 834 C CA . GLY A 1 102 ? -5.611 29.994 -0.456 1.00 56.91 102 GLY A CA 1
ATOM 835 C C . GLY A 1 102 ? -6.247 31.025 -1.405 1.00 56.91 102 GLY A C 1
ATOM 836 O O . GLY A 1 102 ? -5.751 32.148 -1.480 1.00 56.91 102 GLY A O 1
ATOM 837 N N . GLN A 1 103 ? -7.312 30.676 -2.138 1.00 58.47 103 GLN A N 1
ATOM 838 C CA . GLN A 1 103 ? -7.927 31.513 -3.188 1.00 58.47 103 GLN A CA 1
ATOM 839 C C . GLN A 1 103 ? -9.465 31.585 -3.129 1.00 58.47 103 GLN A C 1
ATOM 841 O O . GLN A 1 103 ? -10.099 32.023 -4.090 1.00 58.47 103 GLN A O 1
ATOM 846 N N . GLN A 1 104 ? -10.101 31.205 -2.018 1.00 58.56 104 GLN A N 1
ATOM 847 C CA . GLN A 1 104 ? -11.563 31.254 -1.926 1.00 58.56 104 GLN A CA 1
ATOM 848 C C . GLN A 1 104 ? -12.084 32.692 -1.762 1.00 58.56 104 GLN A C 1
ATOM 850 O O . GLN A 1 104 ? -12.157 33.236 -0.661 1.00 58.56 104 GLN A O 1
ATOM 855 N N . ALA A 1 105 ? -12.503 33.301 -2.875 1.00 67.19 105 ALA A N 1
ATOM 856 C CA . ALA A 1 105 ? -13.473 34.389 -2.844 1.00 67.19 105 ALA A CA 1
ATOM 857 C C . ALA A 1 105 ? -14.819 33.835 -2.342 1.00 67.19 105 ALA A C 1
ATOM 859 O O . ALA A 1 105 ? -15.285 32.801 -2.822 1.00 67.19 105 ALA A O 1
ATOM 860 N N . LEU A 1 106 ? -15.426 34.519 -1.368 1.00 64.56 106 LEU A N 1
ATOM 861 C CA . LEU A 1 106 ? -16.734 34.177 -0.801 1.00 64.56 106 LEU A CA 1
ATOM 862 C C . LEU A 1 106 ? -17.760 33.937 -1.920 1.00 64.56 106 LEU A C 1
ATOM 864 O O . LEU A 1 106 ? -17.987 34.810 -2.757 1.00 64.56 106 LEU A O 1
ATOM 868 N N . ALA A 1 107 ? -18.378 32.755 -1.934 1.00 71.25 107 ALA A N 1
ATOM 869 C CA . ALA A 1 107 ? -19.392 32.408 -2.921 1.00 71.25 107 ALA A CA 1
ATOM 870 C C . ALA A 1 107 ? -20.654 33.266 -2.715 1.00 71.25 107 ALA A C 1
ATOM 872 O O . ALA A 1 107 ? -21.387 33.087 -1.746 1.00 71.25 107 ALA A O 1
ATOM 873 N N . THR A 1 108 ? -20.927 34.184 -3.644 1.00 71.88 108 THR A N 1
ATOM 874 C CA . THR A 1 108 ? -22.109 35.073 -3.631 1.00 71.88 108 THR A CA 1
ATOM 875 C C . THR A 1 108 ? -23.373 34.418 -4.207 1.00 71.88 108 THR A C 1
ATOM 877 O O . THR A 1 108 ? -24.388 35.084 -4.398 1.00 71.88 108 THR A O 1
ATOM 880 N N . HIS A 1 109 ? -23.323 33.133 -4.561 1.00 74.44 109 HIS A N 1
ATOM 881 C CA . HIS A 1 109 ? -24.411 32.480 -5.284 1.00 74.44 109 HIS A CA 1
ATOM 882 C C . HIS A 1 109 ? -25.515 32.018 -4.328 1.00 74.44 109 HIS A C 1
ATOM 884 O O . HIS A 1 109 ? -25.301 31.123 -3.512 1.00 74.44 109 HIS A O 1
ATOM 890 N N . ASN A 1 110 ? -26.703 32.613 -4.466 1.00 75.81 110 ASN A N 1
ATOM 891 C CA . ASN A 1 110 ? -27.900 32.248 -3.720 1.00 75.81 110 ASN A CA 1
ATOM 892 C C . ASN A 1 110 ? -28.829 31.402 -4.620 1.00 75.81 110 ASN A C 1
ATOM 894 O O . ASN A 1 110 ? -29.538 31.971 -5.444 1.00 75.81 110 ASN A O 1
ATOM 898 N N . PRO A 1 111 ? -28.825 30.057 -4.518 1.00 72.44 111 PRO A N 1
ATOM 899 C CA . PRO A 1 111 ? -29.555 29.176 -5.441 1.00 72.44 111 PRO A CA 1
ATOM 900 C C . PRO A 1 111 ? -31.082 29.183 -5.260 1.00 72.44 111 PRO A C 1
ATOM 902 O O . PRO A 1 111 ? -31.780 28.496 -6.001 1.00 72.44 111 PRO A O 1
ATOM 905 N N . PHE A 1 112 ? -31.599 29.920 -4.273 1.00 73.88 112 PHE A N 1
ATOM 906 C CA . PHE A 1 112 ? -33.021 29.945 -3.924 1.00 73.88 112 PHE A CA 1
ATOM 907 C C . PHE A 1 112 ? -33.571 31.364 -3.670 1.00 73.88 112 PHE A C 1
ATOM 909 O O . PHE A 1 112 ? -34.559 31.499 -2.950 1.00 73.88 112 PHE A O 1
ATOM 916 N N . ALA A 1 113 ? -32.945 32.412 -4.222 1.00 56.28 113 ALA A N 1
ATOM 917 C CA . ALA A 1 113 ? -33.486 33.780 -4.215 1.00 56.28 113 ALA A CA 1
ATOM 918 C C . ALA A 1 113 ? -33.962 34.220 -5.600 1.00 56.28 113 ALA A C 1
ATOM 920 O O . ALA A 1 113 ? -33.351 33.775 -6.597 1.00 56.28 113 ALA A O 1
#

pLDDT: mean 85.81, std 12.65, range [44.41, 98.38]

Foldseek 3Di:
DDDDDDDDVVVVVVVVVVVVVVLVVLQVVLFVLCPVQDAQAAPPPRDHDDDPRSVQWGWDFQVNDSVPRDSNCPRIGTHGPVRRVVVVVVVVVVVVVVVVVVPDDDDPDDPPD